Protein AF-A0A7X4FTK0-F1 (afdb_monomer_lite)

Structure (mmCIF, N/CA/C/O backbone):
data_AF-A0A7X4FTK0-F1
#
_entry.id   AF-A0A7X4FTK0-F1
#
loop_
_atom_site.group_PDB
_atom_site.id
_atom_site.type_symbol
_atom_site.label_atom_id
_atom_site.label_alt_id
_atom_site.label_comp_id
_atom_site.label_asym_id
_atom_site.label_entity_id
_atom_site.label_seq_id
_atom_site.pdbx_PDB_ins_code
_atom_site.Cartn_x
_atom_site.Cartn_y
_atom_site.Cartn_z
_atom_site.occupancy
_atom_site.B_iso_or_equiv
_atom_site.auth_seq_id
_atom_site.auth_comp_id
_atom_site.auth_asym_id
_atom_site.auth_atom_id
_atom_site.pdbx_PDB_model_num
ATOM 1 N N . MET A 1 1 ? -29.847 -11.661 19.787 1.00 52.72 1 MET A N 1
ATOM 2 C CA . MET A 1 1 ? -29.263 -12.298 18.582 1.00 52.72 1 MET A CA 1
ATOM 3 C C . MET A 1 1 ? -27.909 -12.869 18.976 1.00 52.72 1 MET A C 1
ATOM 5 O O . MET A 1 1 ? -27.033 -12.099 19.348 1.00 52.72 1 MET A O 1
ATOM 9 N N . SER A 1 2 ? -27.798 -14.195 19.055 1.00 62.53 2 SER A N 1
ATOM 10 C CA . SER A 1 2 ? -26.699 -14.910 19.721 1.00 62.53 2 SER A CA 1
ATOM 11 C C . SER A 1 2 ? -25.349 -14.691 19.026 1.00 62.53 2 SER A C 1
ATOM 13 O O . SER A 1 2 ? -25.255 -14.728 17.801 1.00 62.53 2 SER A O 1
ATOM 15 N N . GLY A 1 3 ? -24.287 -14.469 19.811 1.00 65.94 3 GLY A N 1
ATOM 16 C CA . GLY A 1 3 ? -22.921 -14.263 19.304 1.00 65.94 3 GLY A CA 1
ATOM 17 C C . GLY A 1 3 ? -22.410 -15.409 18.422 1.00 65.94 3 GLY A C 1
ATOM 18 O O . GLY A 1 3 ? -21.603 -15.174 17.529 1.00 65.94 3 GLY A O 1
ATOM 19 N N . LEU A 1 4 ? -22.966 -16.612 18.595 1.00 66.25 4 LEU A N 1
ATOM 20 C CA . LEU A 1 4 ? -22.682 -17.789 17.777 1.00 66.25 4 LEU A CA 1
ATOM 21 C C . LEU A 1 4 ? -23.070 -17.589 16.302 1.00 66.25 4 LEU A C 1
ATOM 23 O O . LEU A 1 4 ? -22.281 -17.909 15.424 1.00 66.25 4 LEU A O 1
ATOM 27 N N . LEU A 1 5 ? -24.230 -16.976 16.034 1.00 63.84 5 LEU A N 1
ATOM 28 C CA . LEU A 1 5 ? -24.722 -16.698 14.676 1.00 63.84 5 LEU A CA 1
ATOM 29 C C . LEU A 1 5 ? -23.847 -15.669 13.945 1.00 63.84 5 LEU A C 1
ATOM 31 O O . LEU A 1 5 ? -23.619 -15.774 12.742 1.00 63.84 5 LEU A O 1
ATOM 35 N N . ARG A 1 6 ? -23.326 -14.680 14.682 1.00 60.62 6 ARG A N 1
ATOM 36 C CA . ARG A 1 6 ? -22.372 -13.697 14.144 1.00 60.62 6 ARG A CA 1
ATOM 37 C C . ARG A 1 6 ? -21.030 -14.352 13.831 1.00 60.62 6 ARG A C 1
ATOM 39 O O . ARG A 1 6 ? -20.466 -14.086 12.778 1.00 60.62 6 ARG A O 1
ATOM 46 N N . PHE A 1 7 ? -20.554 -15.232 14.709 1.00 66.75 7 PHE A N 1
ATOM 47 C CA . PHE A 1 7 ? -19.295 -15.946 14.521 1.00 66.75 7 PHE A CA 1
ATOM 48 C C . PHE A 1 7 ? -19.346 -16.895 13.317 1.00 66.75 7 PHE A C 1
ATOM 50 O O . PHE A 1 7 ? -18.431 -16.892 12.501 1.00 66.75 7 PHE A O 1
ATOM 57 N N . THR A 1 8 ? -20.444 -17.638 13.144 1.00 66.50 8 THR A N 1
ATOM 58 C CA . THR A 1 8 ? -20.630 -18.528 11.988 1.00 66.50 8 THR A CA 1
ATOM 59 C C . THR A 1 8 ? -20.740 -17.766 10.674 1.00 66.50 8 THR A C 1
ATOM 61 O O . THR A 1 8 ? -20.196 -18.219 9.675 1.00 66.50 8 THR A O 1
ATOM 64 N N . LEU A 1 9 ? -21.390 -16.597 10.660 1.00 66.75 9 LEU A N 1
ATOM 65 C CA . LEU A 1 9 ? -21.475 -15.759 9.459 1.00 66.75 9 LEU A CA 1
ATOM 66 C C . LEU A 1 9 ? -20.118 -15.162 9.078 1.00 66.75 9 LEU A C 1
ATOM 68 O O . LEU A 1 9 ? -19.773 -15.151 7.903 1.00 66.75 9 LEU A O 1
ATOM 72 N N . VAL A 1 10 ? -19.332 -14.712 10.061 1.00 66.31 10 VAL A N 1
ATOM 73 C CA . VAL A 1 10 ? -17.977 -14.189 9.827 1.00 66.31 10 VAL A CA 1
ATOM 74 C C . VAL A 1 10 ? -17.041 -15.301 9.357 1.00 66.31 10 VAL A C 1
ATOM 76 O O . VAL A 1 10 ? -16.324 -15.111 8.381 1.00 66.31 10 VAL A O 1
ATOM 79 N N . ALA A 1 11 ? -17.089 -16.480 9.981 1.00 65.25 11 ALA A N 1
ATOM 80 C CA . ALA A 1 11 ? -16.314 -17.638 9.542 1.00 65.25 11 ALA A CA 1
ATOM 81 C C . ALA A 1 11 ? -16.711 -18.090 8.126 1.00 65.25 11 ALA A C 1
ATOM 83 O O . ALA A 1 11 ? -15.839 -18.368 7.312 1.00 65.25 11 ALA A O 1
ATOM 84 N N . ALA A 1 12 ? -18.008 -18.098 7.801 1.00 67.12 12 ALA A N 1
ATOM 85 C CA . ALA A 1 12 ? -18.494 -18.430 6.464 1.00 67.12 12 ALA A CA 1
ATOM 86 C C . ALA A 1 12 ? -18.058 -17.399 5.410 1.00 67.12 12 ALA A C 1
ATOM 88 O O . ALA A 1 12 ? -17.669 -17.793 4.316 1.00 67.12 12 ALA A O 1
ATOM 89 N N . LEU A 1 13 ? -18.056 -16.099 5.736 1.00 65.69 13 LEU A N 1
ATOM 90 C CA . LEU A 1 13 ? -17.548 -15.053 4.840 1.00 65.69 13 LEU A CA 1
ATOM 91 C C . LEU A 1 13 ? -16.033 -15.155 4.620 1.00 65.69 13 LEU A C 1
ATOM 93 O O . LEU A 1 13 ? -15.568 -14.928 3.510 1.00 65.69 13 LEU A O 1
ATOM 97 N N . LEU A 1 14 ? -15.272 -15.502 5.663 1.00 64.81 14 LEU A N 1
ATOM 98 C CA . LEU A 1 14 ? -13.817 -15.687 5.589 1.00 64.81 14 LEU A CA 1
ATOM 99 C C . LEU A 1 14 ? -13.421 -16.963 4.835 1.00 64.81 14 LEU A C 1
ATOM 101 O O . LEU A 1 14 ? -12.342 -17.013 4.255 1.00 64.81 14 LEU A O 1
ATOM 105 N N . LEU A 1 15 ? -14.283 -17.983 4.840 1.00 65.19 15 LEU A N 1
ATOM 106 C CA . LEU A 1 15 ? -14.073 -19.251 4.134 1.00 65.19 15 LEU A CA 1
ATOM 107 C C . LEU A 1 15 ? -14.659 -19.258 2.715 1.00 65.19 15 LEU A C 1
ATOM 109 O O . LEU A 1 15 ? -14.263 -20.095 1.909 1.00 65.19 15 LEU A O 1
ATOM 113 N N . ALA A 1 16 ? -15.555 -18.325 2.378 1.00 60.41 16 ALA A N 1
ATOM 114 C CA . ALA A 1 16 ? -16.134 -18.187 1.040 1.00 60.41 16 ALA A CA 1
ATOM 115 C C . ALA A 1 16 ? -15.099 -18.065 -0.106 1.00 60.41 16 ALA A C 1
ATOM 117 O O . ALA A 1 16 ? -15.324 -18.686 -1.147 1.00 60.41 16 ALA A O 1
ATOM 118 N N . PRO A 1 17 ? -13.949 -17.371 0.052 1.00 56.75 17 PRO A N 1
ATOM 119 C CA . PRO A 1 17 ? -12.911 -17.314 -0.982 1.00 56.75 17 PRO A CA 1
ATOM 120 C C . PRO A 1 17 ? -12.245 -18.671 -1.247 1.00 56.75 17 PRO A C 1
ATOM 122 O O . PRO A 1 17 ? -11.721 -18.895 -2.331 1.00 56.75 17 PRO A O 1
ATOM 125 N N . LEU A 1 18 ? -12.285 -19.597 -0.281 1.00 57.94 18 LEU A N 1
ATOM 126 C CA . LEU A 1 18 ? -11.688 -20.931 -0.400 1.00 57.94 18 LEU A CA 1
ATOM 127 C C . LEU A 1 18 ? -12.519 -21.871 -1.293 1.00 57.94 18 LEU A C 1
ATOM 129 O O . LEU A 1 18 ? -12.019 -22.898 -1.745 1.00 57.94 18 LEU A O 1
ATOM 133 N N . VAL A 1 19 ? -13.796 -21.537 -1.520 1.00 59.31 19 VAL A N 1
ATOM 134 C CA . VAL A 1 19 ? -14.776 -22.376 -2.234 1.00 59.31 19 VAL A CA 1
ATOM 135 C C . VAL A 1 19 ? -15.026 -21.878 -3.667 1.00 59.31 19 VAL A C 1
ATOM 137 O O . VAL A 1 19 ? -15.627 -22.591 -4.464 1.00 59.31 19 VAL A O 1
ATOM 140 N N . LEU A 1 20 ? -14.531 -20.686 -4.028 1.00 52.28 20 LEU A N 1
ATOM 141 C CA . LEU A 1 20 ? -14.663 -20.094 -5.365 1.00 52.28 20 LEU A CA 1
ATOM 142 C C . LEU A 1 20 ? -13.271 -19.859 -5.984 1.00 52.28 20 LEU A C 1
ATOM 144 O O . LEU A 1 20 ? -12.735 -18.756 -5.869 1.00 52.28 20 LEU A O 1
ATOM 148 N N . PRO A 1 21 ? -12.680 -20.862 -6.666 1.00 49.19 21 PRO A N 1
ATOM 149 C CA . PRO A 1 21 ? -11.331 -20.757 -7.232 1.00 49.19 21 PRO A CA 1
ATOM 150 C C . PRO A 1 21 ? -11.211 -19.660 -8.299 1.00 49.19 21 PRO A C 1
ATOM 152 O O . PRO A 1 21 ? -10.130 -19.132 -8.531 1.00 49.19 21 PRO A O 1
ATOM 155 N N . GLU A 1 22 ? -12.323 -19.298 -8.943 1.00 48.81 22 GLU A N 1
ATOM 156 C CA . GLU A 1 22 ? -12.343 -18.361 -10.071 1.00 48.81 22 GLU A CA 1
ATOM 157 C C . GLU A 1 22 ? -12.360 -16.886 -9.649 1.00 48.81 22 GLU A C 1
ATOM 159 O O . GLU A 1 22 ? -12.007 -16.022 -10.444 1.00 48.81 22 GLU A O 1
ATOM 164 N N . ALA A 1 23 ? -12.709 -16.580 -8.394 1.00 47.91 23 ALA A N 1
ATOM 165 C CA . ALA A 1 23 ? -12.686 -15.207 -7.880 1.00 47.91 23 ALA A CA 1
ATOM 166 C C . ALA A 1 23 ? -11.290 -14.770 -7.396 1.00 47.91 23 ALA A C 1
ATOM 168 O O . ALA A 1 23 ? -11.061 -13.582 -7.185 1.00 47.91 23 ALA A O 1
ATOM 169 N N . ALA A 1 24 ? -10.371 -15.727 -7.223 1.00 46.97 24 ALA A N 1
ATOM 170 C CA . ALA A 1 24 ? -8.993 -15.512 -6.782 1.00 46.97 24 ALA A CA 1
ATOM 171 C C . ALA A 1 24 ? -7.979 -15.518 -7.941 1.00 46.97 24 ALA A C 1
ATOM 173 O O . ALA A 1 24 ? -6.776 -15.414 -7.710 1.00 46.97 24 ALA A O 1
ATOM 174 N N . ALA A 1 25 ? -8.444 -15.643 -9.188 1.00 51.34 25 ALA A N 1
ATOM 175 C CA . ALA A 1 25 ? -7.594 -15.466 -10.354 1.00 51.34 25 ALA A CA 1
ATOM 176 C C . ALA A 1 25 ? -7.285 -13.970 -10.514 1.00 51.34 25 ALA A C 1
ATOM 178 O O . ALA A 1 25 ? -7.998 -13.245 -11.209 1.00 51.34 25 ALA A O 1
ATOM 179 N N . GLY A 1 26 ? -6.233 -13.510 -9.830 1.00 48.66 26 GLY A N 1
ATOM 180 C CA . GLY A 1 26 ? -5.638 -12.200 -10.061 1.00 48.66 26 GLY A CA 1
ATOM 181 C C . GLY A 1 26 ? -5.444 -11.988 -11.561 1.00 48.66 26 GLY A C 1
ATOM 182 O O . GLY A 1 26 ? -4.976 -12.880 -12.272 1.00 48.66 26 GLY A O 1
ATOM 183 N N . HIS A 1 27 ? -5.888 -10.832 -12.053 1.00 53.78 27 HIS A N 1
ATOM 184 C CA . HIS A 1 27 ? -5.917 -10.511 -13.476 1.00 53.78 27 HIS A CA 1
ATOM 185 C C . HIS A 1 27 ? -4.522 -10.721 -14.105 1.00 53.78 27 HIS A C 1
ATOM 187 O O . HIS A 1 27 ? -3.613 -9.934 -13.826 1.00 53.78 27 HIS A O 1
ATOM 193 N N . PRO A 1 28 ? -4.314 -11.706 -15.003 1.00 53.75 28 PRO A N 1
ATOM 194 C CA . PRO A 1 28 ? -3.003 -11.938 -15.598 1.00 53.75 28 PRO A CA 1
ATOM 195 C C . PRO A 1 28 ? -2.714 -10.822 -16.610 1.00 53.75 28 PRO A C 1
ATOM 197 O O . PRO A 1 28 ? -3.279 -10.785 -17.700 1.00 53.75 28 PRO A O 1
ATOM 200 N N . MET A 1 29 ? -1.866 -9.858 -16.247 1.00 56.72 29 MET A N 1
ATOM 201 C CA . MET A 1 29 ? -1.377 -8.802 -17.155 1.00 56.72 29 MET A CA 1
ATOM 202 C C . MET A 1 29 ? -0.108 -9.218 -17.929 1.00 56.72 29 MET A C 1
ATOM 204 O O . MET A 1 29 ? 0.442 -8.420 -18.690 1.00 56.72 29 MET A O 1
ATOM 208 N N . ASP A 1 30 ? 0.353 -10.454 -17.735 1.00 61.38 30 ASP A N 1
ATOM 209 C CA . ASP A 1 30 ? 1.738 -10.866 -17.977 1.00 61.38 30 ASP A CA 1
ATOM 210 C C . ASP A 1 30 ? 2.116 -10.950 -19.472 1.00 61.38 30 ASP A C 1
ATOM 212 O O . ASP A 1 30 ? 3.188 -10.521 -19.891 1.00 61.38 30 ASP A O 1
ATOM 216 N N . THR A 1 31 ? 1.210 -11.400 -20.343 1.00 56.62 31 THR A N 1
ATOM 217 C CA . THR A 1 31 ? 1.595 -11.777 -21.718 1.00 56.62 31 THR A CA 1
ATOM 218 C C . THR A 1 31 ? 1.616 -10.630 -22.732 1.00 56.62 31 THR A C 1
ATOM 220 O O . THR A 1 31 ? 2.417 -10.658 -23.663 1.00 56.62 31 THR A O 1
ATOM 223 N N . GLN A 1 32 ? 0.769 -9.605 -22.582 1.00 54.97 32 GLN A N 1
ATOM 224 C CA . GLN A 1 32 ? 0.667 -8.506 -23.561 1.00 54.97 32 GLN A CA 1
ATOM 225 C C . GLN A 1 32 ? 1.541 -7.294 -23.208 1.00 54.97 32 GLN A C 1
ATOM 227 O O . GLN A 1 32 ? 2.016 -6.589 -24.097 1.00 54.97 32 GLN A O 1
ATOM 232 N N . ASN A 1 33 ? 1.774 -7.053 -21.915 1.00 58.88 33 ASN A N 1
ATOM 233 C CA . ASN A 1 33 ? 2.555 -5.908 -21.447 1.00 58.88 33 ASN A CA 1
ATOM 234 C C . ASN A 1 33 ? 4.071 -6.182 -21.493 1.00 58.88 33 ASN A C 1
ATOM 236 O O . ASN A 1 33 ? 4.842 -5.257 -21.736 1.00 58.88 33 ASN A O 1
ATOM 240 N N . ALA A 1 34 ? 4.503 -7.439 -21.323 1.00 60.69 34 ALA A N 1
ATOM 241 C CA . ALA A 1 34 ? 5.917 -7.820 -21.375 1.00 60.69 34 ALA A CA 1
ATOM 242 C C . ALA A 1 34 ? 6.553 -7.542 -22.749 1.00 60.69 34 ALA A C 1
ATOM 244 O O . ALA A 1 34 ? 7.645 -6.982 -22.824 1.00 60.69 34 ALA A O 1
ATOM 245 N N . ALA A 1 35 ? 5.834 -7.837 -23.837 1.00 62.84 35 ALA A N 1
ATOM 246 C CA . ALA A 1 35 ? 6.286 -7.544 -25.199 1.00 62.84 35 ALA A CA 1
ATOM 247 C C . ALA A 1 35 ? 6.426 -6.032 -25.467 1.00 62.84 35 ALA A C 1
ATOM 249 O O . ALA A 1 35 ? 7.313 -5.611 -26.204 1.00 62.84 35 ALA A O 1
ATOM 250 N N . PHE A 1 36 ? 5.576 -5.208 -24.844 1.00 66.00 36 PHE A N 1
ATOM 251 C CA . PHE A 1 36 ? 5.658 -3.750 -24.941 1.00 66.00 36 PHE A CA 1
ATOM 252 C C . PHE A 1 36 ? 6.887 -3.198 -24.210 1.00 66.00 36 PHE A C 1
ATOM 254 O O . PHE A 1 36 ? 7.573 -2.340 -24.751 1.00 66.00 36 PHE A O 1
ATOM 261 N N . VAL A 1 37 ? 7.205 -3.718 -23.020 1.00 64.94 37 VAL A N 1
ATOM 262 C CA . VAL A 1 37 ? 8.400 -3.308 -22.259 1.00 64.94 37 VAL A CA 1
ATOM 263 C C . VAL A 1 37 ? 9.692 -3.743 -22.961 1.00 64.94 37 VAL A C 1
ATOM 265 O O . VAL A 1 37 ? 10.642 -2.970 -23.006 1.00 64.94 37 VAL A O 1
ATOM 268 N N . GLN A 1 38 ? 9.720 -4.939 -23.557 1.00 67.50 38 GLN A N 1
ATOM 269 C CA . GLN A 1 38 ? 10.889 -5.456 -24.284 1.00 67.50 38 GLN A CA 1
ATOM 270 C C . GLN A 1 38 ? 11.182 -4.719 -25.602 1.00 67.50 38 GLN A C 1
ATOM 272 O O . GLN A 1 38 ? 12.305 -4.788 -26.090 1.00 67.50 38 GLN A O 1
ATOM 277 N N . GLY A 1 39 ? 10.194 -4.030 -26.184 1.00 67.88 39 GLY A N 1
ATOM 278 C CA . GLY A 1 39 ? 10.346 -3.271 -27.432 1.00 67.88 39 GLY A CA 1
ATOM 279 C C . GLY A 1 39 ? 10.707 -1.792 -27.253 1.00 67.88 39 GLY A C 1
ATOM 280 O O . GLY A 1 39 ? 10.803 -1.069 -28.243 1.00 67.88 39 GLY A O 1
ATOM 281 N N . VAL A 1 40 ? 10.856 -1.316 -26.014 1.00 73.62 40 VAL A N 1
ATOM 282 C CA . VAL A 1 40 ? 11.188 0.080 -25.712 1.00 73.62 40 VAL A CA 1
ATOM 283 C C . VAL A 1 40 ? 12.700 0.234 -25.560 1.00 73.62 40 VAL A C 1
ATOM 285 O O . VAL A 1 40 ? 13.276 -0.198 -24.565 1.00 73.62 40 VAL A O 1
ATOM 288 N N . ASP A 1 41 ? 13.328 0.920 -26.515 1.00 63.31 41 ASP A N 1
ATOM 289 C CA . ASP A 1 41 ? 14.724 1.350 -26.413 1.00 63.31 41 ASP A CA 1
ATOM 290 C C . ASP A 1 41 ? 14.817 2.769 -25.823 1.00 63.31 41 ASP A C 1
ATOM 292 O O . ASP A 1 41 ? 14.350 3.748 -26.411 1.00 63.31 41 ASP A O 1
ATOM 296 N N . GLY A 1 42 ? 15.459 2.893 -24.657 1.00 69.38 42 GLY A N 1
ATOM 297 C CA . GLY A 1 42 ? 15.736 4.171 -23.992 1.00 69.38 42 GLY A CA 1
ATOM 298 C C . GLY A 1 42 ? 14.678 4.633 -22.970 1.00 69.38 42 GLY A C 1
ATOM 299 O O . GLY A 1 42 ? 13.758 3.892 -22.621 1.00 69.38 42 GLY A O 1
ATOM 300 N N . PRO A 1 43 ? 14.814 5.856 -22.416 1.00 70.25 43 PRO A N 1
ATOM 301 C CA . PRO A 1 43 ? 13.915 6.355 -21.376 1.00 70.25 43 PRO A CA 1
ATOM 302 C C . PRO A 1 43 ? 12.509 6.631 -21.931 1.00 70.25 43 PRO A C 1
ATOM 304 O O . PRO A 1 43 ? 12.315 7.571 -22.700 1.00 70.25 43 PRO A O 1
ATOM 307 N N . ALA A 1 44 ? 11.509 5.862 -21.491 1.00 75.06 44 ALA A N 1
ATOM 308 C CA . ALA A 1 44 ? 10.117 6.003 -21.931 1.00 75.06 44 ALA A CA 1
ATOM 309 C C . ALA A 1 44 ? 9.139 6.261 -20.765 1.00 75.06 44 ALA A C 1
ATOM 311 O O . ALA A 1 44 ? 8.245 5.454 -20.497 1.00 75.06 44 ALA A O 1
ATOM 312 N N . PRO A 1 45 ? 9.272 7.392 -20.051 1.00 75.88 45 PRO A N 1
ATOM 313 C CA . PRO A 1 45 ? 8.513 7.650 -18.827 1.00 75.88 45 PRO A CA 1
ATOM 314 C C . PRO A 1 45 ? 6.990 7.662 -19.040 1.00 75.88 45 PRO A C 1
ATOM 316 O O . PRO A 1 45 ? 6.259 7.112 -18.221 1.00 75.88 45 PRO A O 1
ATOM 319 N N . ALA A 1 46 ? 6.495 8.227 -20.146 1.00 76.19 46 ALA A N 1
ATOM 320 C CA . ALA A 1 46 ? 5.057 8.295 -20.422 1.00 76.19 46 ALA A CA 1
ATOM 321 C C . ALA A 1 46 ? 4.409 6.906 -20.657 1.00 76.19 46 ALA A C 1
ATOM 323 O O . ALA A 1 46 ? 3.388 6.620 -20.029 1.00 76.19 46 ALA A O 1
ATOM 324 N N . PRO A 1 47 ? 4.995 6.011 -21.476 1.00 76.12 47 PRO A N 1
ATOM 325 C CA . PRO A 1 47 ? 4.583 4.610 -21.581 1.00 76.12 47 PRO A CA 1
ATOM 326 C C . PRO A 1 47 ? 4.517 3.854 -20.252 1.00 76.12 47 PRO A C 1
ATOM 328 O O . PRO A 1 47 ? 3.509 3.209 -19.969 1.00 76.12 47 PRO A O 1
ATOM 331 N N . PHE A 1 48 ? 5.552 3.965 -19.413 1.00 71.06 48 PHE A N 1
ATOM 332 C CA . PHE A 1 48 ? 5.580 3.298 -18.108 1.00 71.06 48 PHE A CA 1
ATOM 333 C C . PHE A 1 48 ? 4.559 3.887 -17.128 1.00 71.06 48 PHE A C 1
ATOM 335 O O . PHE A 1 48 ? 3.903 3.136 -16.409 1.00 71.06 48 PHE A O 1
ATOM 342 N N . MET A 1 49 ? 4.345 5.207 -17.146 1.00 74.06 49 MET A N 1
ATOM 343 C CA . MET A 1 49 ? 3.268 5.844 -16.381 1.00 74.06 49 MET A CA 1
ATOM 344 C C . MET A 1 49 ? 1.886 5.345 -16.810 1.00 74.06 49 MET A C 1
ATOM 346 O O . MET A 1 49 ? 1.051 5.057 -15.956 1.00 74.06 49 MET A O 1
ATOM 350 N N . TYR A 1 50 ? 1.635 5.227 -18.117 1.00 78.19 50 TYR A N 1
ATOM 351 C CA . TYR A 1 50 ? 0.373 4.695 -18.632 1.00 78.19 50 TYR A CA 1
ATOM 352 C C . TYR A 1 50 ? 0.178 3.228 -18.237 1.00 78.19 50 TYR A C 1
ATOM 354 O O . TYR A 1 50 ? -0.915 2.843 -17.824 1.00 78.19 50 TYR A O 1
ATOM 362 N N . LEU A 1 51 ? 1.239 2.421 -18.308 1.00 74.25 51 LEU A N 1
ATOM 363 C CA . LEU A 1 51 ? 1.204 1.015 -17.916 1.00 74.25 51 LEU A CA 1
ATOM 364 C C . LEU A 1 51 ? 0.918 0.853 -16.415 1.00 74.25 51 LEU A C 1
ATOM 366 O O . LEU A 1 51 ? 0.052 0.064 -16.043 1.00 74.25 51 LEU A O 1
ATOM 370 N N . GLY A 1 52 ? 1.568 1.658 -15.569 1.00 72.12 52 GLY A N 1
ATOM 371 C CA . GLY A 1 52 ? 1.299 1.715 -14.131 1.00 72.12 52 GLY A CA 1
ATOM 372 C C . GLY A 1 52 ? -0.120 2.194 -13.813 1.00 72.12 52 GLY A C 1
ATOM 373 O O . GLY A 1 52 ? -0.808 1.590 -12.994 1.00 72.12 52 GLY A O 1
ATOM 374 N N . ALA A 1 53 ? -0.614 3.221 -14.512 1.00 76.25 53 ALA A N 1
ATOM 375 C CA . ALA A 1 53 ? -1.990 3.694 -14.360 1.00 76.25 53 ALA A CA 1
ATOM 376 C C . ALA A 1 53 ? -3.014 2.621 -14.765 1.00 76.25 53 ALA A C 1
ATOM 378 O O . ALA A 1 53 ? -3.992 2.395 -14.053 1.00 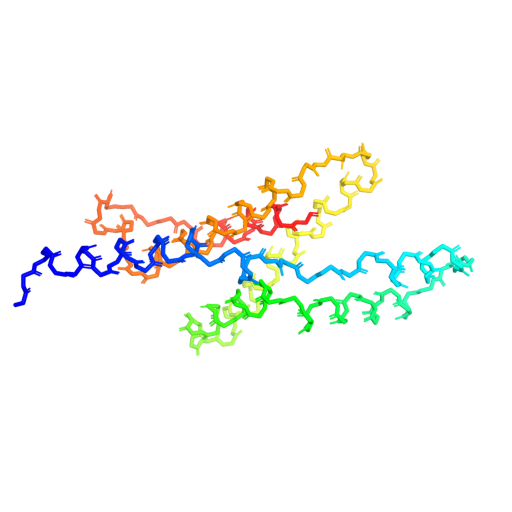76.25 53 ALA A O 1
ATOM 379 N N . LYS A 1 54 ? -2.773 1.914 -15.877 1.00 75.25 54 LYS A N 1
ATOM 380 C CA . LYS A 1 54 ? -3.597 0.782 -16.316 1.00 75.25 54 LYS A CA 1
ATOM 381 C C . LYS A 1 54 ? -3.604 -0.327 -15.265 1.00 75.25 54 LYS A C 1
ATOM 383 O O . LYS A 1 54 ? -4.679 -0.824 -14.940 1.00 75.25 54 LYS A O 1
ATOM 388 N N . HIS A 1 55 ? -2.448 -0.675 -14.703 1.00 72.38 55 HIS A N 1
ATOM 389 C CA . HIS A 1 55 ? -2.332 -1.670 -13.636 1.00 72.38 55 HIS A CA 1
ATOM 390 C C . HIS A 1 55 ? -3.145 -1.276 -12.394 1.00 72.38 55 HIS A C 1
ATOM 392 O O . HIS A 1 55 ? -3.934 -2.075 -11.901 1.00 72.38 55 HIS A O 1
ATOM 398 N N . MET A 1 56 ? -3.061 -0.016 -11.958 1.00 71.94 56 MET A N 1
ATOM 399 C CA . MET A 1 56 ? -3.836 0.462 -10.809 1.00 71.94 56 MET A CA 1
ATOM 400 C C . MET A 1 56 ? -5.352 0.459 -11.041 1.00 71.94 56 MET A C 1
ATOM 402 O O . MET A 1 56 ? -6.103 0.161 -10.118 1.00 71.94 56 MET A O 1
ATOM 406 N N . VAL A 1 57 ? -5.818 0.791 -12.250 1.00 70.75 57 VAL A N 1
ATOM 407 C CA . VAL A 1 57 ? -7.258 0.818 -12.575 1.00 70.75 57 VAL A CA 1
ATOM 408 C C . VAL A 1 57 ? -7.830 -0.588 -12.786 1.00 70.75 57 VAL A C 1
ATOM 410 O O . VAL A 1 57 ? -9.008 -0.814 -12.522 1.00 70.75 57 VAL A O 1
ATOM 413 N N . THR A 1 58 ? -7.019 -1.529 -13.275 1.00 69.12 58 THR A N 1
ATOM 414 C CA . THR A 1 58 ? -7.462 -2.899 -13.596 1.00 69.12 58 THR A CA 1
ATOM 415 C C . THR A 1 58 ? -7.216 -3.908 -12.473 1.00 69.12 58 THR A C 1
ATOM 417 O O . THR A 1 58 ? -7.846 -4.963 -12.469 1.00 69.12 58 THR A O 1
ATOM 420 N N . GLY A 1 59 ? -6.359 -3.588 -11.499 1.00 68.19 59 GLY A N 1
ATOM 421 C CA . GLY A 1 59 ? -6.109 -4.421 -10.327 1.00 68.19 59 GLY A CA 1
ATOM 422 C C . GLY A 1 59 ? -7.271 -4.379 -9.335 1.00 68.19 59 GLY A C 1
ATOM 423 O O . GLY A 1 59 ? -7.463 -3.389 -8.625 1.00 68.19 59 GLY A O 1
ATOM 424 N N . THR A 1 60 ? -8.021 -5.477 -9.233 1.00 67.25 60 THR A N 1
ATOM 425 C CA . THR A 1 60 ? -9.106 -5.648 -8.248 1.00 67.25 60 THR A CA 1
ATOM 426 C C . THR A 1 60 ? -8.631 -5.415 -6.818 1.00 67.25 60 THR A C 1
ATOM 428 O O . THR A 1 60 ? -9.350 -4.822 -6.017 1.00 67.25 60 THR A O 1
ATOM 431 N N . ASP A 1 61 ? -7.391 -5.791 -6.522 1.00 62.84 61 ASP A N 1
ATOM 432 C CA . ASP A 1 61 ? -6.794 -5.717 -5.185 1.00 62.84 61 ASP A CA 1
ATOM 433 C C . ASP A 1 61 ? -6.538 -4.258 -4.775 1.00 62.84 61 ASP A C 1
ATOM 435 O O . ASP A 1 61 ? -6.773 -3.865 -3.631 1.00 62.84 61 ASP A O 1
ATOM 439 N N . HIS A 1 62 ? -6.171 -3.412 -5.746 1.00 69.75 62 HIS A N 1
ATOM 440 C CA . HIS A 1 62 ? -5.960 -1.977 -5.557 1.00 69.75 62 HIS A CA 1
ATOM 441 C C . HIS A 1 62 ? -7.285 -1.235 -5.372 1.00 69.75 62 HIS A C 1
ATOM 443 O O . HIS A 1 62 ? -7.399 -0.370 -4.500 1.00 69.75 62 HIS A O 1
ATOM 449 N N . LEU A 1 63 ? -8.307 -1.589 -6.158 1.00 66.69 63 LEU A N 1
ATOM 450 C CA . LEU A 1 63 ? -9.647 -1.020 -6.014 1.00 66.69 63 LEU A CA 1
ATOM 451 C C . LEU A 1 63 ? -10.278 -1.414 -4.672 1.00 66.69 63 LEU A C 1
ATOM 453 O O . LEU A 1 63 ? -10.863 -0.559 -4.010 1.00 66.69 63 LEU A O 1
ATOM 457 N N . LEU A 1 64 ? -10.130 -2.668 -4.235 1.00 65.88 64 LEU A N 1
ATOM 458 C CA . LEU A 1 64 ? -10.616 -3.134 -2.932 1.00 65.88 64 LEU A CA 1
ATOM 459 C C . LEU A 1 64 ? -9.889 -2.443 -1.771 1.00 65.88 64 LEU A C 1
ATOM 461 O O . LEU A 1 64 ? -10.542 -2.017 -0.813 1.00 65.88 64 LEU A O 1
ATOM 465 N N . PHE A 1 65 ? -8.569 -2.250 -1.876 1.00 65.12 65 PHE A N 1
ATOM 466 C CA . PHE A 1 65 ? -7.806 -1.441 -0.924 1.00 65.12 65 PHE A CA 1
ATOM 467 C C . PHE A 1 65 ? -8.314 0.005 -0.882 1.00 65.12 65 PHE A C 1
ATOM 469 O O . PHE A 1 65 ? -8.614 0.523 0.194 1.00 65.12 65 PHE A O 1
ATOM 476 N N . LEU A 1 66 ? -8.481 0.649 -2.042 1.00 65.31 66 LEU A N 1
ATOM 477 C CA . LEU A 1 66 ? -8.949 2.030 -2.135 1.00 65.31 66 LEU A CA 1
ATOM 478 C C . LEU A 1 66 ? -10.365 2.192 -1.572 1.00 65.31 66 LEU A C 1
ATOM 480 O O . LEU A 1 66 ? -10.618 3.145 -0.843 1.00 65.31 66 LEU A O 1
ATOM 484 N N . VAL A 1 67 ? -11.274 1.255 -1.844 1.00 65.38 67 VAL A N 1
ATOM 485 C CA . VAL A 1 67 ? -12.620 1.229 -1.252 1.00 65.38 67 VAL A CA 1
ATOM 486 C C . VAL A 1 67 ? -12.528 1.103 0.270 1.00 65.38 67 VAL A C 1
ATOM 488 O O . VAL A 1 67 ? -13.154 1.889 0.979 1.00 65.38 67 VAL A O 1
ATOM 491 N N . GLY A 1 68 ? -11.697 0.195 0.790 1.00 63.03 68 GLY A N 1
ATOM 492 C CA . GLY A 1 68 ? -11.455 0.068 2.229 1.00 63.03 68 GLY A CA 1
ATOM 493 C C . GLY A 1 68 ? -10.919 1.357 2.866 1.00 63.03 68 GLY A C 1
ATOM 494 O O . GLY A 1 68 ? -11.374 1.750 3.937 1.00 63.03 68 GLY A O 1
ATOM 495 N N . VAL A 1 69 ? -10.006 2.055 2.186 1.00 59.88 69 VAL A N 1
ATOM 496 C CA . VAL A 1 69 ? -9.441 3.346 2.615 1.00 59.88 69 VAL A CA 1
ATOM 497 C C . VAL A 1 69 ? -10.484 4.472 2.535 1.00 59.88 69 VAL A C 1
ATOM 499 O O . VAL A 1 69 ? -10.624 5.241 3.483 1.00 59.88 69 VAL A O 1
ATOM 502 N N . ILE A 1 70 ? -11.260 4.568 1.454 1.00 60.84 70 ILE A N 1
ATOM 503 C CA . ILE A 1 70 ? -12.282 5.612 1.263 1.00 60.84 70 ILE A CA 1
ATOM 504 C C . ILE A 1 70 ? -13.415 5.470 2.287 1.00 60.84 70 ILE A C 1
ATOM 506 O O . ILE A 1 70 ? -13.820 6.469 2.878 1.00 60.84 70 ILE A O 1
ATOM 510 N N . PHE A 1 71 ? -13.883 4.248 2.568 1.00 53.94 71 PHE A N 1
ATOM 511 C CA . PHE A 1 71 ? -14.866 4.010 3.635 1.00 53.94 71 PHE A CA 1
ATOM 512 C C . PHE A 1 71 ? -14.309 4.303 5.041 1.00 53.94 71 PHE A C 1
ATOM 514 O O . PHE A 1 71 ? -15.083 4.531 5.969 1.00 53.94 71 PHE A O 1
ATOM 521 N N . PHE A 1 72 ? -12.982 4.327 5.207 1.00 49.69 72 PHE A N 1
ATOM 522 C CA . PHE A 1 72 ? -12.299 4.581 6.478 1.00 49.69 72 PHE A CA 1
ATOM 523 C C . PHE A 1 72 ? -12.032 6.075 6.746 1.00 49.69 72 PHE A C 1
ATOM 525 O O . PHE A 1 72 ? -11.881 6.478 7.899 1.00 49.69 72 PHE A O 1
ATOM 532 N N . LEU A 1 73 ? -11.956 6.924 5.715 1.00 54.25 73 LEU A N 1
ATOM 533 C CA . LEU A 1 73 ? -11.362 8.259 5.835 1.00 54.25 73 LEU A CA 1
ATOM 534 C C . LEU A 1 73 ? -12.322 9.383 5.433 1.00 54.25 73 LEU A C 1
ATOM 536 O O . LEU A 1 73 ? -12.308 9.895 4.320 1.00 54.25 73 LEU A O 1
ATOM 540 N N . TYR A 1 74 ? -13.088 9.856 6.417 1.00 54.16 74 TYR A N 1
ATOM 541 C CA . TYR A 1 74 ? -13.971 11.027 6.299 1.00 54.16 74 TYR A CA 1
ATOM 542 C C . TYR A 1 74 ? -13.235 12.356 6.021 1.00 54.16 74 TYR A C 1
ATOM 544 O O . TYR A 1 74 ? -13.871 13.352 5.678 1.00 54.16 74 TYR A O 1
ATOM 552 N N . ARG A 1 75 ? -11.903 12.413 6.186 1.00 63.72 75 ARG A N 1
ATOM 553 C CA . ARG A 1 75 ? -11.082 13.610 5.933 1.00 63.72 75 ARG A CA 1
ATOM 554 C C . ARG A 1 75 ? -10.061 13.348 4.835 1.00 63.72 75 ARG A C 1
ATOM 556 O O . ARG A 1 75 ? -9.132 12.567 5.016 1.00 63.72 75 ARG A O 1
ATOM 563 N N . LEU A 1 76 ? -10.157 14.121 3.754 1.00 70.31 76 LEU A N 1
ATOM 564 C CA . LEU A 1 76 ? -9.228 14.084 2.616 1.00 70.31 76 LEU A CA 1
ATOM 565 C C . LEU A 1 76 ? -7.748 14.197 3.023 1.00 70.31 76 LEU A C 1
ATOM 567 O O . LEU A 1 7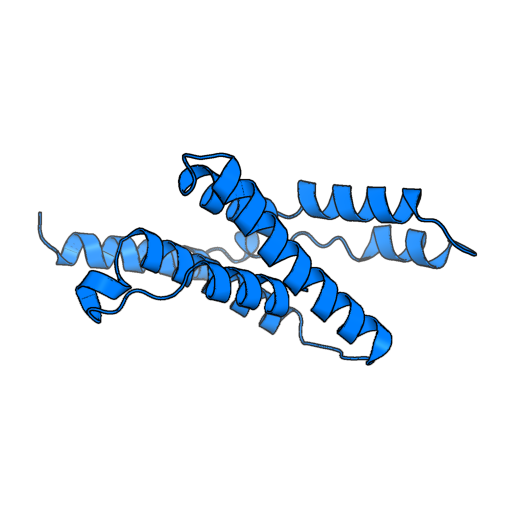6 ? -6.894 13.570 2.408 1.00 70.31 76 LEU A O 1
ATOM 571 N N . ARG A 1 77 ? -7.433 14.960 4.081 1.00 75.81 77 ARG A N 1
ATOM 572 C CA . ARG A 1 77 ? -6.054 15.099 4.586 1.00 75.81 77 ARG A CA 1
ATOM 573 C C . ARG A 1 77 ? -5.454 13.770 5.031 1.00 75.81 77 ARG A C 1
ATOM 575 O O . ARG A 1 77 ? -4.293 13.498 4.744 1.00 75.81 77 ARG A O 1
ATOM 582 N N . ASP A 1 78 ? -6.246 12.959 5.718 1.00 73.50 78 ASP A N 1
ATOM 583 C CA . ASP A 1 78 ? -5.784 11.677 6.220 1.00 73.50 78 ASP A CA 1
ATOM 584 C C . ASP A 1 78 ? -5.645 10.682 5.055 1.00 73.50 78 ASP A C 1
ATOM 586 O O . ASP A 1 78 ? -4.655 9.959 5.003 1.00 73.50 78 ASP A O 1
ATOM 590 N N . VAL A 1 79 ? -6.553 10.715 4.062 1.00 72.75 79 VAL A N 1
ATOM 591 C CA . VAL A 1 79 ? -6.439 9.909 2.826 1.00 72.75 79 VAL A CA 1
ATOM 592 C C . VAL A 1 79 ? -5.102 10.159 2.143 1.00 72.75 79 VAL A C 1
ATOM 594 O O . VAL A 1 79 ? -4.359 9.218 1.885 1.00 72.75 79 VAL A O 1
ATOM 597 N N . VAL A 1 80 ? -4.772 11.429 1.896 1.00 80.56 80 VAL A N 1
ATOM 598 C CA . VAL A 1 80 ? -3.522 11.804 1.224 1.00 80.56 80 VAL A CA 1
ATOM 599 C C . VAL A 1 80 ? -2.312 11.316 2.015 1.00 80.56 80 VAL A C 1
ATOM 601 O O . VAL A 1 80 ? -1.375 10.790 1.421 1.00 80.56 80 VAL A O 1
ATOM 604 N N . LEU A 1 81 ? -2.335 11.433 3.345 1.00 83.31 81 LEU A N 1
ATOM 605 C CA . LEU A 1 81 ? -1.242 10.969 4.199 1.00 83.31 81 LEU A CA 1
ATOM 606 C C . LEU A 1 81 ? -1.055 9.448 4.096 1.00 83.31 81 LEU A C 1
ATOM 608 O O . LEU A 1 81 ? 0.065 8.991 3.878 1.00 83.31 81 LEU A O 1
ATOM 612 N N . TYR A 1 82 ? -2.129 8.667 4.233 1.00 81.69 82 TYR A N 1
ATOM 613 C CA . TYR A 1 82 ? -2.048 7.204 4.183 1.00 81.69 82 TYR A CA 1
ATOM 614 C C . TYR A 1 82 ? -1.667 6.686 2.797 1.00 81.69 82 TYR A C 1
ATOM 616 O O . TYR A 1 82 ? -0.810 5.811 2.705 1.00 81.69 82 TYR A O 1
ATOM 624 N N . VAL A 1 83 ? -2.231 7.262 1.733 1.00 80.56 83 VAL A N 1
ATOM 625 C CA . VAL A 1 83 ? -1.839 6.936 0.355 1.00 80.56 83 VAL A CA 1
ATOM 626 C C . VAL A 1 83 ? -0.364 7.266 0.141 1.00 80.56 83 VAL A C 1
ATOM 628 O O . VAL A 1 83 ? 0.372 6.427 -0.357 1.00 80.56 83 VAL A O 1
ATOM 631 N N . SER A 1 84 ? 0.109 8.428 0.600 1.00 83.94 84 SER A N 1
ATOM 632 C CA . SER A 1 84 ? 1.523 8.807 0.462 1.00 83.94 84 SER A CA 1
ATOM 633 C C . SER A 1 84 ? 2.461 7.847 1.196 1.00 83.94 84 SER A C 1
ATOM 635 O O . SER A 1 84 ? 3.490 7.469 0.646 1.00 83.94 84 SER A O 1
ATOM 637 N N . LEU A 1 85 ? 2.118 7.431 2.423 1.00 87.25 85 LEU A N 1
ATOM 638 C CA . LEU A 1 85 ? 2.913 6.457 3.180 1.00 87.25 85 LEU A CA 1
ATOM 639 C C . LEU A 1 85 ? 2.954 5.092 2.494 1.00 87.25 85 LEU A C 1
ATOM 641 O O . LEU A 1 85 ? 4.016 4.479 2.430 1.00 87.25 85 LEU A O 1
ATOM 645 N N . PHE A 1 86 ? 1.817 4.634 1.972 1.00 84.25 86 PHE A N 1
ATOM 646 C CA . PHE A 1 86 ? 1.740 3.384 1.227 1.00 84.25 86 PHE A CA 1
ATOM 647 C C . PHE A 1 86 ? 2.601 3.447 -0.040 1.00 84.25 86 PHE A C 1
ATOM 649 O O . PHE A 1 86 ? 3.471 2.602 -0.234 1.00 84.25 86 PHE A O 1
ATOM 656 N N . THR A 1 87 ? 2.426 4.493 -0.854 1.00 84.69 87 THR A N 1
ATOM 657 C CA . THR A 1 87 ? 3.197 4.704 -2.085 1.00 84.69 87 THR A CA 1
ATOM 658 C C . THR A 1 87 ? 4.692 4.798 -1.805 1.00 84.69 87 THR A C 1
ATOM 660 O O . THR A 1 87 ? 5.491 4.261 -2.570 1.00 84.69 87 THR A O 1
ATOM 663 N N . LEU A 1 88 ? 5.087 5.445 -0.706 1.00 90.25 88 LEU A N 1
ATOM 664 C CA . LEU A 1 88 ? 6.485 5.539 -0.298 1.00 90.25 88 LEU A CA 1
ATOM 665 C C . LEU A 1 88 ? 7.063 4.159 0.034 1.00 90.25 88 LEU A C 1
ATOM 667 O O . LEU A 1 88 ? 8.127 3.826 -0.479 1.00 90.25 88 LEU A O 1
ATOM 671 N N . GLY A 1 89 ? 6.367 3.351 0.840 1.00 88.19 89 GLY A N 1
ATOM 672 C CA . GLY A 1 89 ? 6.799 1.984 1.148 1.00 88.19 89 GLY A CA 1
ATOM 673 C C . GLY A 1 89 ? 6.923 1.125 -0.112 1.00 88.19 89 GLY A C 1
ATOM 674 O O . GLY A 1 89 ? 7.974 0.548 -0.362 1.00 88.19 89 GLY A O 1
ATOM 675 N N . HIS A 1 90 ? 5.886 1.139 -0.946 1.00 85.19 90 HIS A N 1
ATOM 676 C CA . HIS A 1 90 ? 5.814 0.369 -2.189 1.00 85.19 90 HIS A CA 1
ATOM 677 C C . HIS A 1 90 ? 6.926 0.738 -3.178 1.00 85.19 90 HIS A C 1
ATOM 679 O O . HIS A 1 90 ? 7.571 -0.120 -3.772 1.00 85.19 90 HIS A O 1
ATOM 685 N N . SER A 1 91 ? 7.214 2.033 -3.315 1.00 84.50 91 SER A N 1
ATOM 686 C CA . SER A 1 91 ? 8.284 2.496 -4.204 1.00 84.50 91 SER A CA 1
ATOM 687 C C . SER A 1 91 ? 9.669 2.079 -3.704 1.00 84.50 91 SER A C 1
ATOM 689 O O . SER A 1 91 ? 10.553 1.805 -4.514 1.00 84.50 91 SER A O 1
ATOM 691 N N . ILE A 1 92 ? 9.877 2.033 -2.381 1.00 89.94 92 ILE A N 1
ATOM 692 C CA . ILE A 1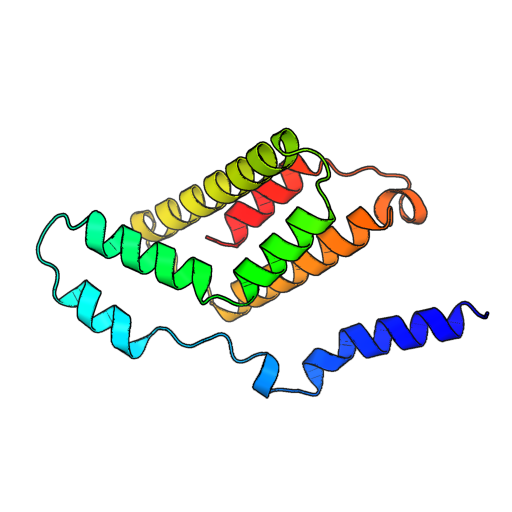 92 ? 11.152 1.604 -1.792 1.00 89.94 92 ILE A CA 1
ATOM 693 C C . ILE A 1 92 ? 11.414 0.134 -2.103 1.00 89.94 92 ILE A C 1
ATOM 695 O O . ILE A 1 92 ? 12.521 -0.196 -2.523 1.00 89.94 92 ILE A O 1
ATOM 699 N N . THR A 1 93 ? 10.436 -0.747 -1.907 1.00 85.94 93 THR A N 1
ATOM 700 C CA . THR A 1 93 ? 10.650 -2.177 -2.150 1.00 85.94 93 THR A CA 1
ATOM 701 C C . THR A 1 93 ? 10.744 -2.517 -3.624 1.00 85.94 93 THR A C 1
ATOM 703 O O . THR A 1 93 ? 11.631 -3.291 -3.967 1.00 85.94 93 THR A O 1
ATOM 706 N N . LEU A 1 94 ? 10.003 -1.841 -4.508 1.00 83.62 94 LEU A N 1
ATOM 707 C CA . LEU A 1 94 ? 10.231 -1.947 -5.954 1.00 83.62 94 LEU A CA 1
ATOM 708 C C . LEU A 1 94 ? 11.656 -1.534 -6.342 1.00 83.62 94 LEU A C 1
ATOM 710 O O . LEU A 1 94 ? 12.330 -2.236 -7.095 1.00 83.62 94 LEU A O 1
ATOM 714 N N . LEU A 1 95 ? 12.146 -0.410 -5.807 1.00 85.38 95 LEU A N 1
ATOM 715 C CA . LEU A 1 95 ? 13.506 0.052 -6.080 1.00 85.38 95 LEU A CA 1
ATOM 716 C C . LEU A 1 95 ? 14.551 -0.949 -5.568 1.00 85.38 95 LEU A C 1
ATOM 718 O O . LEU A 1 95 ? 15.532 -1.216 -6.258 1.00 85.38 95 LEU A O 1
ATOM 722 N N . LEU A 1 96 ? 14.335 -1.521 -4.381 1.00 85.25 96 LEU A N 1
ATOM 723 C CA . LEU A 1 96 ? 15.194 -2.565 -3.820 1.00 85.25 96 LEU A CA 1
ATOM 724 C C . LEU A 1 96 ? 15.113 -3.877 -4.608 1.00 85.25 96 LEU A C 1
ATOM 726 O O . LEU A 1 96 ? 16.139 -4.525 -4.781 1.00 85.25 96 LEU A O 1
ATOM 730 N N . GLY A 1 97 ? 13.939 -4.252 -5.113 1.00 84.38 97 GLY A N 1
ATOM 731 C CA . GLY A 1 97 ? 13.750 -5.416 -5.974 1.00 84.38 97 GLY A CA 1
ATOM 732 C C . GLY A 1 97 ? 14.551 -5.286 -7.265 1.00 84.38 97 GLY A C 1
ATOM 733 O O . GLY A 1 97 ? 15.333 -6.174 -7.599 1.00 84.38 97 GLY A O 1
ATOM 734 N N . VAL A 1 98 ? 14.444 -4.128 -7.925 1.00 80.25 98 VAL A N 1
ATOM 735 C CA . VAL A 1 98 ? 15.156 -3.831 -9.177 1.00 80.25 98 VAL A CA 1
ATOM 736 C C . VAL A 1 98 ? 16.669 -3.704 -8.970 1.00 80.25 98 VAL A C 1
ATOM 738 O O . VAL A 1 98 ? 17.436 -4.281 -9.735 1.00 80.25 98 VAL A O 1
ATOM 741 N N . LEU A 1 99 ? 17.125 -2.958 -7.955 1.00 84.25 99 LEU A N 1
ATOM 742 C CA . LEU A 1 99 ? 18.561 -2.736 -7.720 1.00 84.25 99 LEU A CA 1
ATOM 743 C C . LEU A 1 99 ? 19.256 -3.921 -7.039 1.00 84.25 99 LEU A C 1
ATOM 745 O O . LE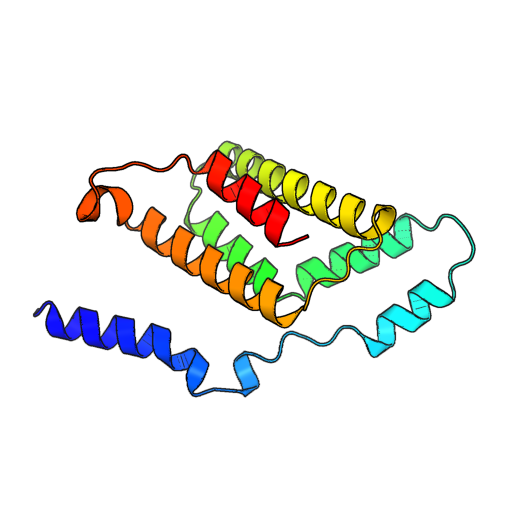U A 1 99 ? 20.454 -4.118 -7.226 1.00 84.25 99 LEU A O 1
ATOM 749 N N . GLY A 1 100 ? 18.526 -4.675 -6.218 1.00 81.06 100 GLY A N 1
ATOM 750 C CA . GLY A 1 100 ? 19.042 -5.794 -5.433 1.00 81.06 100 GLY A CA 1
ATOM 751 C C . GLY A 1 100 ? 18.857 -7.163 -6.084 1.00 81.06 100 GLY A C 1
ATOM 752 O O . GLY A 1 100 ? 19.401 -8.135 -5.566 1.00 81.06 100 GLY A O 1
ATOM 753 N N . GLY A 1 101 ? 18.104 -7.260 -7.187 1.00 80.69 101 GLY A N 1
ATOM 754 C CA . GLY A 1 101 ? 17.802 -8.534 -7.849 1.00 80.69 101 GLY A CA 1
ATOM 755 C C . GLY A 1 101 ? 17.004 -9.494 -6.962 1.00 80.69 101 GLY A C 1
ATOM 756 O O . GLY A 1 101 ? 17.222 -10.703 -7.008 1.00 80.69 101 GLY A O 1
ATOM 757 N N . LEU A 1 102 ? 16.137 -8.959 -6.097 1.00 78.00 102 LEU A N 1
ATOM 758 C CA . LEU A 1 102 ? 15.341 -9.762 -5.171 1.00 78.00 102 LEU A CA 1
ATOM 759 C C . LEU A 1 102 ? 14.119 -10.323 -5.901 1.00 78.00 102 LEU A C 1
ATOM 761 O O . LEU A 1 102 ? 13.193 -9.585 -6.225 1.00 78.00 102 LEU A O 1
ATOM 765 N N . GLU A 1 103 ? 14.098 -11.636 -6.116 1.00 74.62 103 GLU A N 1
ATOM 766 C CA . GLU A 1 103 ? 12.915 -12.349 -6.594 1.00 74.62 103 GLU A CA 1
ATOM 767 C C . GLU A 1 103 ? 12.134 -12.912 -5.404 1.00 74.62 103 GLU A C 1
ATOM 769 O O . GLU A 1 103 ? 12.620 -13.764 -4.655 1.00 74.62 103 GLU A O 1
ATOM 774 N N . VAL A 1 104 ? 10.909 -12.421 -5.218 1.00 77.38 104 VAL A N 1
ATOM 775 C CA . VAL A 1 104 ? 9.989 -12.892 -4.179 1.00 77.38 104 VAL A CA 1
ATOM 776 C C . VAL A 1 104 ? 8.838 -13.642 -4.839 1.00 77.38 104 VAL A C 1
ATOM 778 O O . VAL A 1 104 ? 8.371 -13.289 -5.918 1.00 77.38 104 VAL A O 1
ATOM 781 N N . ASN A 1 105 ? 8.373 -14.709 -4.191 1.00 79.75 105 ASN A N 1
ATOM 782 C CA . ASN A 1 105 ? 7.259 -15.505 -4.686 1.00 79.75 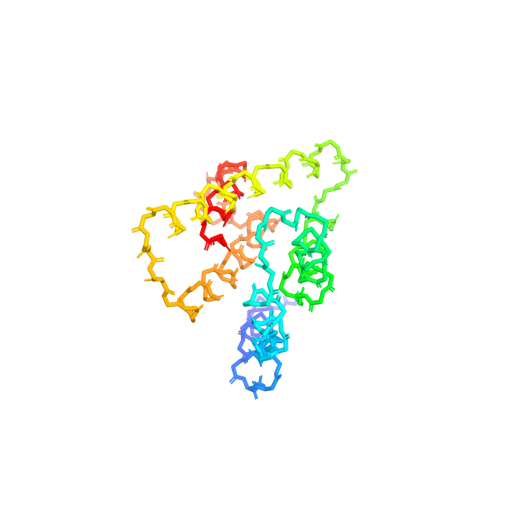105 ASN A CA 1
ATOM 783 C C . ASN A 1 105 ? 5.957 -14.676 -4.703 1.00 79.75 105 ASN A C 1
ATOM 785 O O . ASN A 1 105 ? 5.505 -14.224 -3.651 1.00 79.75 105 ASN A O 1
ATOM 789 N N . ALA A 1 106 ? 5.334 -14.537 -5.876 1.00 76.50 106 ALA A N 1
ATOM 790 C CA . ALA A 1 106 ? 4.101 -13.765 -6.056 1.00 76.50 106 ALA A CA 1
ATOM 791 C C . ALA A 1 106 ? 2.946 -14.245 -5.157 1.00 76.50 106 ALA A C 1
ATOM 793 O O . ALA A 1 106 ? 2.269 -13.429 -4.542 1.00 76.50 106 ALA A O 1
ATOM 794 N N . TYR A 1 107 ? 2.789 -15.560 -4.960 1.00 76.62 107 TYR A N 1
ATOM 795 C CA . TYR A 1 107 ? 1.756 -16.106 -4.071 1.00 76.62 107 TYR A CA 1
ATOM 796 C C . TYR A 1 107 ? 1.957 -15.691 -2.606 1.00 76.62 107 TYR A C 1
ATOM 798 O O . TYR A 1 107 ? 0.988 -15.564 -1.856 1.00 76.62 107 TYR A O 1
ATOM 806 N N . LEU A 1 108 ? 3.210 -15.486 -2.179 1.00 78.38 108 LEU A N 1
ATOM 807 C CA . LEU A 1 108 ? 3.510 -15.007 -0.830 1.00 78.38 108 LEU A CA 1
ATOM 808 C C . LEU A 1 108 ? 3.132 -13.530 -0.676 1.00 78.38 108 LEU A C 1
ATOM 810 O O . LEU A 1 108 ? 2.565 -13.161 0.352 1.00 78.38 108 LEU A O 1
ATOM 814 N N . ILE A 1 109 ? 3.412 -12.709 -1.693 1.00 79.69 109 ILE A N 1
ATOM 815 C CA . ILE A 1 109 ? 3.004 -11.299 -1.735 1.00 79.69 109 ILE A CA 1
ATOM 816 C C . ILE A 1 109 ? 1.472 -11.214 -1.669 1.00 79.69 109 ILE A C 1
ATOM 818 O O . ILE A 1 109 ? 0.948 -10.568 -0.765 1.00 79.69 109 ILE A O 1
ATOM 822 N N . ASP A 1 110 ? 0.751 -11.952 -2.519 1.00 73.06 110 ASP A N 1
ATOM 823 C CA . ASP A 1 110 ? -0.720 -11.959 -2.554 1.00 73.06 110 ASP A CA 1
ATOM 824 C C . ASP A 1 110 ? -1.339 -12.360 -1.205 1.00 73.06 110 ASP A C 1
ATOM 826 O O . ASP A 1 110 ? -2.298 -11.743 -0.728 1.00 73.06 110 ASP A O 1
ATOM 830 N N . ALA A 1 111 ? -0.754 -13.355 -0.528 1.00 80.19 111 ALA A N 1
ATOM 831 C CA . ALA A 1 111 ? -1.179 -13.749 0.812 1.00 80.19 111 ALA A CA 1
ATOM 832 C C . ALA A 1 111 ? -0.979 -12.623 1.845 1.00 80.19 111 ALA A C 1
ATOM 834 O O . ALA A 1 111 ? -1.843 -12.405 2.701 1.00 80.19 111 ALA A O 1
ATOM 835 N N . ILE A 1 112 ? 0.134 -11.883 1.767 1.00 80.62 112 ILE A N 1
ATOM 836 C CA . ILE A 1 112 ? 0.410 -10.737 2.646 1.00 80.62 112 ILE A CA 1
ATOM 837 C C . ILE A 1 112 ? -0.546 -9.574 2.348 1.00 80.62 112 ILE A C 1
ATOM 839 O O . ILE A 1 112 ? -1.040 -8.939 3.285 1.00 80.62 112 ILE A O 1
ATOM 843 N N . ILE A 1 113 ? -0.864 -9.328 1.075 1.00 78.50 113 ILE A N 1
ATOM 844 C CA . ILE A 1 113 ? -1.861 -8.336 0.655 1.00 78.50 113 ILE A CA 1
ATOM 845 C C . ILE A 1 113 ? -3.215 -8.671 1.289 1.00 78.50 113 ILE A C 1
ATOM 847 O O . ILE A 1 113 ? -3.771 -7.847 2.021 1.00 78.50 113 ILE A O 1
ATOM 851 N N . GLY A 1 114 ? -3.710 -9.900 1.110 1.00 76.00 114 GLY A N 1
ATOM 852 C CA . GLY A 1 114 ? -4.967 -10.346 1.719 1.00 76.00 114 GLY A CA 1
ATOM 853 C C . GLY A 1 114 ? -4.964 -10.227 3.249 1.00 76.00 114 GLY A C 1
ATOM 854 O O . GLY A 1 114 ? -5.934 -9.753 3.851 1.00 76.00 114 GLY A O 1
ATOM 855 N N . LEU A 1 115 ? -3.846 -10.573 3.895 1.00 82.62 115 LEU A N 1
ATOM 856 C CA . LEU A 1 115 ? -3.687 -10.432 5.343 1.00 82.62 115 LEU A CA 1
ATOM 857 C C . LEU A 1 115 ? -3.738 -8.964 5.797 1.00 82.62 115 LEU A C 1
ATOM 859 O O . LEU A 1 115 ? -4.326 -8.670 6.839 1.00 82.62 115 LEU A O 1
ATOM 863 N N . SER A 1 116 ? -3.163 -8.037 5.027 1.00 79.50 116 SER A N 1
ATOM 864 C CA . SER A 1 116 ? -3.174 -6.604 5.344 1.00 79.50 116 SER A CA 1
ATOM 865 C C . SER A 1 116 ? -4.592 -6.017 5.338 1.00 79.50 116 SER A C 1
ATOM 867 O O . SER A 1 116 ? -4.941 -5.222 6.217 1.00 79.50 116 SER A O 1
ATOM 869 N N . VAL A 1 117 ? -5.451 -6.487 4.424 1.00 77.56 117 VAL A N 1
ATOM 870 C CA . VAL A 1 117 ? -6.873 -6.118 4.368 1.00 77.56 117 VAL A CA 1
ATOM 871 C C . VAL A 1 117 ? -7.602 -6.632 5.609 1.00 77.56 117 VAL A C 1
ATOM 873 O O . VAL A 1 117 ? -8.298 -5.864 6.277 1.00 77.56 117 VAL A O 1
ATOM 876 N N . CYS A 1 118 ? -7.390 -7.899 5.979 1.00 79.69 118 CYS A N 1
ATOM 877 C CA . CYS A 1 118 ? -7.948 -8.485 7.201 1.00 79.69 118 CYS A CA 1
ATOM 878 C C . CYS A 1 118 ? -7.494 -7.734 8.463 1.00 79.69 118 CYS A C 1
ATOM 880 O O . CYS A 1 118 ? -8.320 -7.410 9.321 1.00 79.69 118 CYS A O 1
ATOM 882 N N . TYR A 1 119 ? -6.201 -7.404 8.562 1.00 84.31 119 TYR A N 1
ATOM 883 C CA . TYR A 1 119 ? -5.658 -6.595 9.654 1.00 84.31 119 TYR A CA 1
ATOM 884 C C . TYR A 1 119 ? -6.370 -5.246 9.738 1.00 84.31 119 TYR A C 1
ATOM 886 O O . TYR A 1 119 ? -6.812 -4.842 10.816 1.00 84.31 119 TYR A O 1
ATOM 894 N N . LYS A 1 120 ? -6.501 -4.545 8.605 1.00 78.94 120 LYS A N 1
ATOM 895 C CA . LYS A 1 120 ? -7.083 -3.205 8.583 1.00 78.94 120 LYS A CA 1
ATOM 896 C C . LYS A 1 120 ? -8.574 -3.230 8.910 1.00 78.94 120 LYS A C 1
ATOM 898 O O . LYS A 1 120 ? -9.048 -2.360 9.637 1.00 78.94 120 LYS A O 1
ATOM 903 N N . ALA A 1 121 ? -9.297 -4.250 8.451 1.00 75.50 121 ALA A N 1
ATOM 904 C CA . ALA A 1 121 ? -10.691 -4.476 8.818 1.00 75.50 121 ALA A CA 1
ATOM 905 C C . ALA A 1 121 ? -10.850 -4.726 10.329 1.00 75.50 121 ALA A C 1
ATOM 907 O O . ALA A 1 121 ? -11.727 -4.138 10.966 1.00 75.50 121 ALA A O 1
ATOM 908 N N . PHE A 1 122 ? -9.981 -5.551 10.923 1.00 81.44 122 PHE A N 1
ATOM 909 C CA . PHE A 1 122 ? -9.990 -5.822 12.362 1.00 81.44 122 PHE A CA 1
ATOM 910 C C . PHE A 1 122 ? -9.664 -4.573 13.193 1.00 81.44 122 PHE A C 1
ATOM 912 O O . PHE A 1 122 ? -10.341 -4.286 14.184 1.00 81.44 122 PHE A O 1
ATOM 919 N N . GLU A 1 123 ? -8.665 -3.798 12.772 1.00 80.31 123 GLU A N 1
ATOM 920 C CA . GLU A 1 123 ? -8.297 -2.531 13.405 1.00 80.31 123 GLU A CA 1
ATOM 921 C C . GLU A 1 123 ? -9.427 -1.499 13.319 1.00 80.31 123 GLU A C 1
ATOM 923 O O . GLU A 1 123 ? -9.778 -0.907 14.338 1.00 80.31 123 GLU A O 1
ATOM 928 N N . ASN A 1 124 ? -10.081 -1.372 12.160 1.00 73.69 124 ASN A N 1
ATOM 929 C CA . ASN A 1 124 ? -11.217 -0.469 11.962 1.00 73.69 124 ASN A CA 1
ATOM 930 C C . ASN A 1 124 ? -12.414 -0.794 12.873 1.00 73.69 124 ASN A C 1
ATOM 932 O O . ASN A 1 124 ? -13.109 0.098 13.352 1.00 73.69 124 ASN A O 1
ATOM 936 N N . MET A 1 125 ? -12.642 -2.071 13.184 1.00 76.88 125 MET A N 1
ATOM 937 C CA . MET A 1 125 ? -13.669 -2.476 14.151 1.00 76.88 125 MET A CA 1
ATOM 938 C C . MET A 1 125 ? -13.263 -2.227 15.615 1.00 76.88 125 MET A C 1
ATOM 940 O O . MET A 1 125 ? -13.982 -2.638 16.530 1.00 76.88 125 MET A O 1
ATOM 944 N N . GLY A 1 126 ? -12.117 -1.592 15.874 1.00 78.62 126 GLY A N 1
ATOM 945 C CA . GLY A 1 126 ? -11.559 -1.432 17.216 1.00 78.62 126 GLY A CA 1
ATOM 946 C C . GLY A 1 126 ? -11.162 -2.768 17.848 1.00 78.62 126 GLY A C 1
ATOM 947 O O . GLY A 1 126 ? -11.174 -2.896 19.071 1.00 78.62 126 GLY A O 1
ATOM 948 N N . GLY A 1 127 ? -10.864 -3.786 17.032 1.00 80.50 127 GLY A N 1
ATOM 949 C CA . GLY A 1 127 ? -10.554 -5.136 17.497 1.00 80.50 127 GLY A CA 1
ATOM 950 C C . GLY A 1 127 ? -9.336 -5.170 18.419 1.00 80.50 127 GLY A C 1
ATOM 951 O O . GLY A 1 127 ? -9.377 -5.815 19.464 1.00 80.50 127 GLY A O 1
ATOM 952 N N . PHE A 1 128 ? -8.286 -4.407 18.101 1.00 82.56 128 PHE A N 1
ATOM 953 C CA . PHE A 1 128 ? -7.083 -4.328 18.938 1.00 82.56 128 PHE A CA 1
ATOM 954 C C . PHE A 1 128 ? -7.345 -3.711 20.313 1.00 82.56 128 PHE A C 1
ATOM 956 O O . PHE A 1 128 ? -6.836 -4.202 21.318 1.00 82.56 128 PHE A O 1
ATOM 963 N N . GLU A 1 129 ? -8.198 -2.693 20.376 1.00 82.81 129 GLU A N 1
ATOM 964 C CA . GLU A 1 129 ? -8.571 -2.066 21.639 1.00 82.81 129 GLU A CA 1
ATOM 965 C C . GLU A 1 129 ? -9.485 -2.975 22.472 1.00 82.81 129 GLU A C 1
ATOM 967 O O . GLU A 1 129 ? -9.274 -3.127 23.669 1.00 82.81 129 GLU A O 1
ATOM 972 N N . ARG A 1 130 ? -10.456 -3.649 21.841 1.00 79.19 130 ARG A N 1
ATOM 973 C CA . ARG A 1 130 ? -11.401 -4.538 22.540 1.00 79.19 130 ARG A CA 1
ATOM 974 C C . ARG A 1 130 ? -10.794 -5.858 23.008 1.00 79.19 130 ARG A C 1
ATOM 976 O O . ARG A 1 130 ? -11.247 -6.387 24.017 1.00 79.19 130 ARG A O 1
ATOM 983 N N . VAL A 1 131 ? -9.839 -6.413 22.263 1.00 82.38 131 VAL A N 1
ATOM 984 C CA . VAL A 1 131 ? -9.270 -7.743 22.542 1.00 82.38 131 VAL A CA 1
ATOM 985 C C . VAL A 1 131 ? -7.951 -7.643 23.302 1.00 82.38 131 VAL A C 1
ATOM 987 O O . VAL A 1 131 ? -7.716 -8.425 24.216 1.00 82.38 131 VAL A O 1
ATOM 990 N N . PHE A 1 132 ? -7.101 -6.677 22.948 1.00 82.06 132 PHE A N 1
ATOM 991 C CA . PHE A 1 132 ? -5.735 -6.585 23.468 1.00 82.06 132 PHE A CA 1
ATOM 992 C C . PHE A 1 132 ? -5.480 -5.317 24.292 1.00 82.06 132 PHE A C 1
ATOM 994 O O . PHE A 1 132 ? -4.406 -5.192 24.869 1.00 82.06 132 PHE A O 1
ATOM 1001 N N . ASN A 1 133 ? -6.439 -4.385 24.369 1.00 82.25 133 ASN A N 1
ATOM 1002 C CA . ASN A 1 133 ? -6.295 -3.084 25.035 1.00 82.25 133 ASN A CA 1
ATOM 1003 C C . ASN A 1 133 ? -5.082 -2.266 24.536 1.00 82.25 133 ASN A C 1
ATOM 1005 O O . ASN A 1 133 ? -4.493 -1.477 25.273 1.00 82.25 133 ASN A O 1
ATOM 1009 N N . VAL A 1 134 ? -4.705 -2.465 23.267 1.00 83.31 134 VAL A N 1
ATOM 1010 C CA . VAL A 1 134 ? -3.600 -1.771 22.590 1.00 83.31 134 VAL A CA 1
ATOM 1011 C C . VAL A 1 134 ? -4.154 -1.023 21.381 1.00 83.31 134 VAL A C 1
ATOM 1013 O O . VAL A 1 134 ? -5.060 -1.504 20.703 1.00 83.31 134 VAL A O 1
ATOM 1016 N N . ARG A 1 135 ? -3.591 0.152 21.083 1.00 78.19 135 ARG A N 1
ATOM 1017 C CA . ARG A 1 135 ? -3.895 0.925 19.872 1.00 78.19 135 ARG A CA 1
ATOM 1018 C C . ARG A 1 135 ? -2.660 0.978 18.965 1.00 78.19 135 ARG A C 1
ATOM 1020 O O . ARG A 1 135 ? -1.748 1.759 19.243 1.00 78.19 135 ARG A O 1
ATOM 1027 N N . PRO A 1 136 ? -2.590 0.139 17.916 1.00 79.75 136 PRO A N 1
ATOM 1028 C CA . PRO A 1 136 ? -1.478 0.152 16.973 1.00 79.75 136 PRO A CA 1
ATOM 1029 C C . PRO A 1 136 ? -1.380 1.495 16.242 1.00 79.75 136 PRO A C 1
ATOM 1031 O O . PRO A 1 136 ? -2.393 2.132 15.952 1.00 79.75 136 PRO A O 1
ATOM 1034 N N . ASN A 1 137 ? -0.164 1.922 15.895 1.00 84.50 137 ASN A N 1
ATOM 1035 C CA . ASN A 1 137 ? 0.018 3.118 15.077 1.00 84.50 137 ASN A CA 1
ATOM 1036 C C . ASN A 1 137 ? -0.300 2.801 13.609 1.00 84.50 137 ASN A C 1
ATOM 1038 O O . ASN A 1 137 ? 0.507 2.207 12.892 1.00 84.50 137 ASN A O 1
ATOM 1042 N N . THR A 1 138 ? -1.466 3.247 13.152 1.00 81.81 138 THR A N 1
ATOM 1043 C CA . THR A 1 138 ? -1.967 3.030 11.790 1.00 81.81 138 THR A CA 1
ATOM 1044 C C . THR A 1 138 ? -1.039 3.548 10.701 1.00 81.81 138 THR A C 1
ATOM 1046 O O . THR A 1 138 ? -0.981 2.954 9.630 1.00 81.81 138 THR A O 1
ATOM 1049 N N . LYS A 1 139 ? -0.292 4.632 10.945 1.00 84.38 139 LYS A N 1
ATOM 1050 C CA . LYS A 1 139 ? 0.643 5.193 9.953 1.00 84.38 139 LYS A CA 1
ATOM 1051 C C . LYS A 1 139 ? 1.798 4.234 9.686 1.00 84.38 139 LYS A C 1
ATOM 1053 O O . LYS A 1 139 ? 2.160 4.009 8.538 1.00 84.38 139 LYS A O 1
ATOM 1058 N N . VAL A 1 140 ? 2.338 3.648 10.754 1.00 86.25 140 VAL A N 1
ATOM 1059 C CA . VAL A 1 140 ? 3.424 2.666 10.666 1.00 86.25 140 VAL A CA 1
ATOM 1060 C C . VAL A 1 140 ? 2.924 1.395 9.988 1.00 86.25 140 VAL A C 1
ATOM 1062 O O . VAL A 1 140 ? 3.588 0.896 9.088 1.00 86.25 140 VAL A O 1
ATOM 1065 N N . ALA A 1 141 ? 1.728 0.919 10.347 1.00 85.44 141 ALA A N 1
ATOM 1066 C CA . ALA A 1 141 ? 1.124 -0.244 9.699 1.00 85.44 141 ALA A CA 1
ATOM 1067 C C . ALA A 1 141 ? 0.958 -0.038 8.183 1.00 85.44 141 ALA A C 1
ATOM 1069 O O . ALA A 1 141 ? 1.348 -0.896 7.403 1.00 85.44 141 ALA A O 1
ATOM 1070 N N . VAL A 1 142 ? 0.455 1.125 7.756 1.00 84.44 142 VAL A N 1
ATOM 1071 C CA . VAL A 1 142 ? 0.248 1.444 6.332 1.00 84.44 142 VAL A CA 1
ATOM 1072 C C . VAL A 1 142 ? 1.565 1.564 5.560 1.00 84.44 142 VAL A C 1
ATOM 1074 O O . VAL A 1 142 ? 1.639 1.107 4.422 1.00 84.44 142 VAL A O 1
ATOM 1077 N N . LEU A 1 143 ? 2.618 2.117 6.171 1.00 86.25 143 LEU A N 1
ATOM 1078 C CA . LEU A 1 143 ? 3.957 2.129 5.573 1.00 86.25 143 LEU A CA 1
ATOM 1079 C C . LEU A 1 143 ? 4.506 0.704 5.394 1.00 86.25 143 LEU A C 1
ATOM 1081 O O . LEU A 1 143 ? 5.045 0.383 4.339 1.00 86.25 143 LEU A O 1
ATOM 1085 N N . ILE A 1 144 ? 4.342 -0.150 6.411 1.00 87.19 144 ILE A N 1
ATOM 1086 C CA . ILE A 1 144 ? 4.748 -1.561 6.360 1.00 87.19 144 ILE A CA 1
ATOM 1087 C C . ILE A 1 144 ? 3.972 -2.309 5.274 1.00 87.19 144 ILE A C 1
ATOM 1089 O O . ILE A 1 144 ? 4.566 -3.083 4.531 1.00 87.19 144 ILE A O 1
ATOM 1093 N N . PHE A 1 145 ? 2.669 -2.057 5.138 1.00 85.75 145 PHE A N 1
ATOM 1094 C CA . PHE A 1 145 ? 1.887 -2.628 4.044 1.00 85.75 145 PHE A CA 1
ATOM 1095 C C . PHE A 1 145 ? 2.436 -2.193 2.696 1.00 85.75 145 PHE A C 1
ATOM 1097 O O . PHE A 1 145 ? 2.717 -3.063 1.884 1.00 85.75 145 PHE A O 1
ATOM 1104 N N . GLY A 1 146 ? 2.697 -0.896 2.507 1.00 83.88 146 GLY A N 1
ATOM 1105 C CA . GLY A 1 146 ? 3.352 -0.392 1.301 1.00 83.88 146 GLY A CA 1
ATOM 1106 C C . GLY A 1 146 ? 4.619 -1.177 0.963 1.00 83.88 146 GLY A C 1
ATOM 1107 O O . GLY A 1 146 ? 4.729 -1.675 -0.149 1.00 83.88 146 GLY A O 1
ATOM 1108 N N . LEU A 1 147 ? 5.520 -1.361 1.935 1.00 87.00 147 LEU A N 1
ATOM 1109 C CA . LEU A 1 147 ? 6.754 -2.135 1.744 1.00 87.00 147 LEU A CA 1
ATOM 1110 C C . LEU A 1 147 ? 6.473 -3.572 1.274 1.00 87.00 147 LEU A C 1
ATOM 1112 O O . LEU A 1 147 ? 7.074 -4.037 0.324 1.00 87.00 147 LEU A O 1
ATOM 1116 N N . PHE A 1 148 ? 5.551 -4.298 1.902 1.00 83.44 148 PHE A N 1
ATOM 1117 C CA . PHE A 1 148 ? 5.286 -5.681 1.483 1.00 83.44 148 PHE A CA 1
ATOM 1118 C C . PHE A 1 148 ? 4.516 -5.808 0.159 1.00 83.44 148 PHE A C 1
ATOM 1120 O O . PHE A 1 148 ? 4.439 -6.909 -0.374 1.00 83.44 148 PHE A O 1
ATOM 1127 N N . HIS A 1 149 ? 3.911 -4.726 -0.340 1.00 82.12 149 HIS A N 1
ATOM 1128 C CA . HIS A 1 149 ? 3.135 -4.742 -1.585 1.00 82.12 149 HIS A CA 1
ATOM 1129 C C . HIS A 1 149 ? 3.966 -4.403 -2.828 1.00 82.12 149 HIS A C 1
ATOM 1131 O O . HIS A 1 149 ? 3.475 -4.613 -3.932 1.00 82.1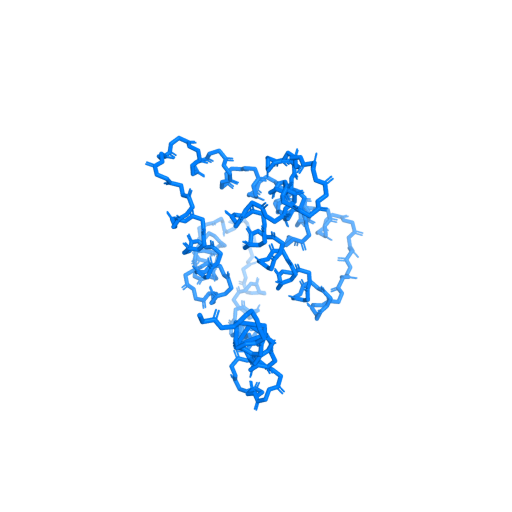2 149 HIS A O 1
ATOM 1137 N N . GLY A 1 150 ? 5.135 -3.769 -2.676 1.00 73.12 150 GLY A N 1
ATOM 1138 C CA . GLY A 1 150 ? 6.013 -3.402 -3.800 1.00 73.12 150 GLY A CA 1
ATOM 1139 C C . GLY A 1 150 ? 7.080 -4.434 -4.044 1.00 73.12 150 GLY A C 1
ATOM 1140 O O . GLY A 1 150 ? 7.320 -4.745 -5.224 1.00 73.12 150 GLY A O 1
#

pLDDT: mean 72.45, std 10.84, range [46.97, 90.25]

Radius of gyration: 18.24 Å; chains: 1; bounding box: 48×38×52 Å

Sequence (150 aa):
MSGLLRFTLVAALLLAPLVLPEAAAGHPMDTQNAAFVQGVDGPAPAPFMYLGAKHMVTGTDHLLFLVGVIFFLYRLRDVVLYVSLFTLGHSITLLLGVLGGLEVNAYLIDAIIGLSVCYKAFENMGGFERVFNVRPNTKVAVLIFGLFHG

Foldseek 3Di:
DDPVVVVVVVVCVVCVCVVCVPVPPFDPPDPPVVVVVVPDDDDDPPSVVVVVVCCCVRGPLNVLVVVLLVVQDPDPVVSVLLVVLLQVLQVVLVVCCVVVVDDDDPVVLVVLSVVLSVVSVCVSVVVCCVPVVDNDDVSVSSNVNSNSND

Secondary structure (DSSP, 8-state):
--HHHHHHHHHHHHHGGGT-GGGG-----HHHHHHHHHT--S--HHHHHHHHHHHHHH-HHHHHHHHHHHHH-SSHHHHHHHHHHHHHHHHHHHHHHHHHT----HHHHHHHHHHHHHHHHHHHTTHHHHHHS----HHHHHHHHHHHH-